Protein AF-A0A6G1RKU0-F1 (afdb_monomer_lite)

Structure (mmCIF, N/CA/C/O backbone):
data_AF-A0A6G1RKU0-F1
#
_entry.id   AF-A0A6G1RKU0-F1
#
loop_
_atom_site.group_PDB
_atom_site.id
_atom_site.type_symbol
_atom_site.label_atom_id
_atom_site.label_alt_id
_atom_site.label_comp_id
_atom_site.label_asym_id
_atom_site.label_entity_id
_atom_site.label_seq_id
_atom_site.pdbx_PDB_ins_code
_atom_site.Cartn_x
_atom_site.Cartn_y
_atom_site.Cartn_z
_atom_site.occupancy
_atom_site.B_iso_or_equiv
_atom_site.auth_seq_id
_atom_site.auth_comp_id
_atom_site.auth_asym_id
_atom_site.auth_atom_id
_atom_site.pdbx_PDB_model_num
ATOM 1 N N . ARG A 1 1 ? 52.768 -3.717 12.953 1.00 37.78 1 ARG A N 1
ATOM 2 C CA . ARG A 1 1 ? 52.072 -2.497 12.471 1.00 37.78 1 ARG A CA 1
ATOM 3 C C . ARG A 1 1 ? 50.738 -3.000 11.909 1.00 37.78 1 ARG A C 1
ATOM 5 O O . ARG A 1 1 ? 50.788 -3.685 10.905 1.00 37.78 1 ARG A O 1
ATOM 12 N N . LYS A 1 2 ? 49.679 -3.119 12.731 1.00 31.36 2 LYS A N 1
ATOM 13 C CA . LYS A 1 2 ? 48.587 -2.123 12.905 1.00 31.36 2 LYS A CA 1
ATOM 14 C C . LYS A 1 2 ? 48.072 -1.638 11.539 1.00 31.36 2 LYS A C 1
ATOM 16 O O . LYS A 1 2 ? 48.899 -1.171 10.770 1.00 31.36 2 LYS A O 1
ATOM 21 N N . GLU A 1 3 ? 46.802 -1.658 11.160 1.00 28.50 3 GLU A N 1
ATOM 22 C CA . GLU A 1 3 ? 45.517 -1.953 11.803 1.00 28.50 3 GLU A CA 1
ATOM 23 C C . GLU A 1 3 ? 44.463 -1.975 10.675 1.00 28.50 3 GLU A C 1
ATOM 25 O O . GLU A 1 3 ? 44.750 -1.580 9.544 1.00 28.50 3 GLU A O 1
ATOM 30 N N . ALA A 1 4 ? 43.267 -2.457 10.992 1.00 34.88 4 ALA A N 1
ATOM 31 C CA . ALA A 1 4 ? 42.147 -2.680 10.092 1.00 34.88 4 ALA A CA 1
ATOM 32 C C . ALA A 1 4 ? 41.662 -1.436 9.319 1.00 34.88 4 ALA A C 1
ATOM 34 O O . ALA A 1 4 ? 41.601 -0.330 9.854 1.00 34.88 4 ALA A O 1
ATOM 35 N N . VAL A 1 5 ? 41.219 -1.651 8.078 1.00 34.66 5 VAL A N 1
ATOM 36 C CA . VAL A 1 5 ? 40.362 -0.711 7.346 1.00 34.66 5 VAL A CA 1
ATOM 37 C C . VAL A 1 5 ? 38.917 -1.117 7.616 1.00 34.66 5 VAL A C 1
ATOM 39 O O . VAL A 1 5 ? 38.358 -1.967 6.933 1.00 34.66 5 VAL A O 1
ATOM 42 N N . SER A 1 6 ? 38.337 -0.514 8.650 1.00 38.91 6 SER A N 1
ATOM 43 C CA . SER A 1 6 ? 36.893 -0.327 8.759 1.00 38.91 6 SER A CA 1
ATOM 44 C C . SER A 1 6 ? 36.657 1.167 8.871 1.00 38.91 6 SER A C 1
ATOM 46 O O . SER A 1 6 ? 37.130 1.782 9.827 1.00 38.91 6 SER A O 1
ATOM 48 N N . ARG A 1 7 ? 35.959 1.744 7.895 1.00 36.12 7 ARG A N 1
ATOM 49 C CA . ARG A 1 7 ? 35.106 2.916 8.102 1.00 36.12 7 ARG A CA 1
ATOM 50 C C . ARG A 1 7 ? 33.900 2.764 7.199 1.00 36.12 7 ARG A C 1
ATOM 52 O O . ARG A 1 7 ? 33.943 3.091 6.017 1.00 36.12 7 ARG A O 1
ATOM 59 N N . ASP A 1 8 ? 32.877 2.189 7.814 1.00 32.56 8 ASP A N 1
ATOM 60 C CA . ASP A 1 8 ? 31.466 2.400 7.549 1.00 32.56 8 ASP A CA 1
ATOM 61 C C . ASP A 1 8 ? 31.214 3.719 6.813 1.00 32.56 8 ASP A C 1
ATOM 63 O O . ASP A 1 8 ? 31.442 4.810 7.346 1.00 32.56 8 ASP A O 1
ATOM 67 N N . ALA A 1 9 ? 30.742 3.611 5.572 1.00 32.19 9 ALA A N 1
ATOM 68 C CA . ALA A 1 9 ? 30.005 4.703 4.967 1.00 32.19 9 ALA A CA 1
ATOM 69 C C . ALA A 1 9 ? 28.698 4.831 5.763 1.00 32.19 9 ALA A C 1
ATOM 71 O O . ALA A 1 9 ? 27.991 3.828 5.901 1.00 32.19 9 ALA A O 1
ATOM 72 N N . PRO A 1 10 ? 28.364 6.009 6.313 1.00 29.56 10 PRO A N 1
ATOM 73 C CA . PRO A 1 10 ? 27.085 6.184 6.967 1.00 29.56 10 PRO A CA 1
ATOM 74 C C . PRO A 1 10 ? 26.005 5.994 5.904 1.00 29.56 10 PRO A C 1
ATOM 76 O O . PRO A 1 10 ? 25.886 6.774 4.958 1.00 29.56 10 PRO A O 1
ATOM 79 N N . MET A 1 11 ? 25.248 4.909 6.043 1.00 33.84 11 MET A N 1
ATOM 80 C CA . MET A 1 11 ? 23.971 4.729 5.375 1.00 33.84 11 MET A CA 1
ATOM 81 C C . MET A 1 11 ? 23.038 5.769 5.989 1.00 33.84 11 MET A C 1
ATOM 83 O O . MET A 1 11 ? 22.365 5.509 6.982 1.00 33.84 11 MET A O 1
ATOM 87 N N . GLU A 1 12 ? 23.091 6.990 5.453 1.00 31.41 12 GLU A N 1
ATOM 88 C CA . GLU A 1 12 ? 22.126 8.044 5.736 1.00 31.41 12 GLU A CA 1
ATOM 89 C C . GLU A 1 12 ? 20.744 7.420 5.551 1.00 31.41 12 GLU A C 1
ATOM 91 O O . GLU A 1 12 ? 20.360 7.044 4.436 1.00 31.41 12 GLU A O 1
ATOM 96 N N . SER A 1 13 ? 20.021 7.224 6.660 1.00 39.00 13 SER A N 1
ATOM 97 C CA . SER A 1 13 ? 18.654 6.734 6.588 1.00 39.00 13 SER A CA 1
ATOM 98 C C . SER A 1 13 ? 17.915 7.730 5.712 1.00 39.00 13 SER A C 1
ATOM 100 O O . SER A 1 13 ? 17.821 8.910 6.062 1.00 39.00 13 SER A O 1
ATOM 102 N N . SER A 1 14 ? 17.462 7.272 4.549 1.00 43.84 14 SER A N 1
ATOM 103 C CA . SER A 1 14 ? 16.720 8.074 3.584 1.00 43.84 14 SER A CA 1
ATOM 104 C C . SER A 1 14 ? 15.335 8.364 4.156 1.00 43.84 14 SER A C 1
ATOM 106 O O . SER A 1 14 ? 14.327 7.818 3.722 1.00 43.84 14 SER A O 1
ATOM 108 N N . GLY A 1 15 ? 15.289 9.189 5.200 1.00 48.44 15 GLY A N 1
ATOM 109 C CA . GLY A 1 15 ? 14.061 9.753 5.719 1.00 48.44 15 GLY A CA 1
ATOM 110 C C . GLY A 1 15 ? 13.474 10.654 4.646 1.00 48.44 15 GLY A C 1
ATOM 111 O O . GLY A 1 15 ? 14.190 11.440 4.023 1.00 48.44 15 GLY A O 1
ATOM 112 N N . SER A 1 16 ? 12.171 10.535 4.406 1.00 59.91 16 SER A N 1
ATOM 113 C CA . SER A 1 16 ? 11.467 11.340 3.411 1.00 59.91 16 SER A CA 1
ATOM 114 C C . SER A 1 16 ? 11.683 12.839 3.676 1.00 59.91 16 SER A C 1
ATOM 116 O O . SER A 1 16 ? 11.104 13.421 4.598 1.00 59.91 16 SER A O 1
ATOM 118 N N . ARG A 1 17 ? 12.532 13.480 2.863 1.00 73.69 17 ARG A N 1
ATOM 119 C CA . ARG A 1 17 ? 12.811 14.920 2.924 1.00 73.69 17 ARG A CA 1
ATOM 120 C C . ARG A 1 17 ? 11.599 15.687 2.400 1.00 73.69 17 ARG A C 1
ATOM 122 O O . ARG A 1 17 ? 11.125 15.452 1.293 1.00 73.69 17 ARG A O 1
ATOM 129 N N . ARG A 1 18 ? 11.093 16.649 3.177 1.00 70.25 18 ARG A N 1
ATOM 130 C CA . ARG A 1 18 ? 10.043 17.561 2.696 1.00 70.25 18 ARG A CA 1
ATOM 131 C C . ARG A 1 18 ? 10.656 18.622 1.790 1.00 70.25 18 ARG A C 1
ATOM 133 O O . ARG A 1 18 ? 11.482 19.411 2.245 1.00 70.25 18 ARG A O 1
ATOM 140 N N . LEU A 1 19 ? 10.207 18.664 0.541 1.00 70.44 19 LEU A N 1
ATOM 141 C CA . LEU A 1 19 ? 10.626 19.672 -0.429 1.00 70.44 19 LEU A CA 1
ATOM 142 C C . LEU A 1 19 ? 9.824 20.970 -0.283 1.00 70.44 19 LEU A C 1
ATOM 144 O O . LEU A 1 19 ? 8.622 20.964 0.005 1.00 70.44 19 LEU A O 1
ATOM 148 N N . ARG A 1 20 ? 10.489 22.104 -0.511 1.00 72.38 20 ARG A N 1
ATOM 149 C CA . ARG A 1 20 ? 9.863 23.430 -0.600 1.00 72.38 20 ARG A CA 1
ATOM 150 C C . ARG A 1 20 ? 9.162 23.608 -1.949 1.00 72.38 20 ARG A C 1
ATOM 152 O O . ARG A 1 20 ? 9.443 22.915 -2.922 1.00 72.38 20 ARG A O 1
ATOM 159 N N . ALA A 1 21 ? 8.273 24.600 -2.033 1.00 67.31 21 ALA A N 1
ATOM 160 C CA . ALA A 1 21 ? 7.475 24.866 -3.235 1.00 67.31 21 ALA A CA 1
ATOM 161 C C . ALA A 1 21 ? 8.314 25.092 -4.512 1.00 67.31 21 ALA A C 1
ATOM 163 O O . ALA A 1 21 ? 7.913 24.638 -5.579 1.00 67.31 21 ALA A O 1
ATOM 164 N N . ALA A 1 22 ? 9.475 25.746 -4.40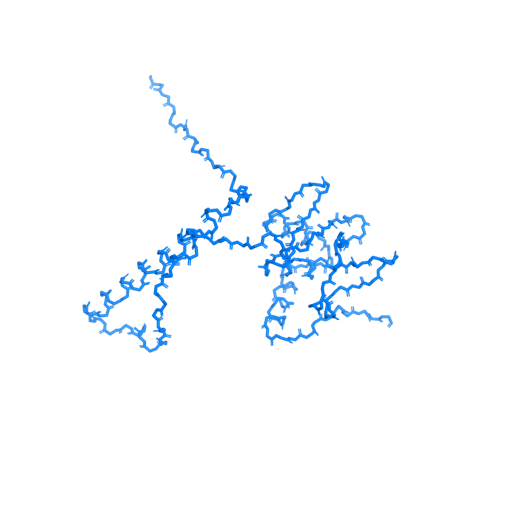9 1.00 72.81 22 ALA A N 1
ATOM 165 C CA . ALA A 1 22 ? 10.375 25.964 -5.546 1.00 72.81 22 ALA A CA 1
ATOM 166 C C . ALA A 1 22 ? 11.090 24.672 -5.999 1.00 72.81 22 ALA A C 1
ATOM 168 O O . ALA A 1 22 ? 11.178 24.407 -7.194 1.00 72.81 22 ALA A O 1
ATOM 169 N N . GLU A 1 23 ? 11.523 23.824 -5.057 1.00 75.31 23 GLU A N 1
ATOM 170 C CA . GLU A 1 23 ? 12.146 22.515 -5.341 1.00 75.31 23 GLU A CA 1
ATOM 171 C C . GLU A 1 23 ? 11.140 21.559 -6.016 1.00 75.31 23 GLU A C 1
ATOM 173 O O . GLU A 1 23 ? 11.461 20.873 -6.986 1.00 75.31 23 GLU A O 1
ATOM 178 N N . LEU A 1 24 ? 9.878 21.593 -5.568 1.00 67.69 24 LEU A N 1
ATOM 179 C CA . LEU A 1 24 ? 8.739 20.895 -6.182 1.00 67.69 24 LEU A CA 1
ATOM 180 C C . LEU A 1 24 ? 8.452 21.330 -7.628 1.00 67.69 24 LEU A C 1
ATOM 182 O O . LEU A 1 24 ? 7.918 20.552 -8.413 1.00 67.69 24 LEU A O 1
ATOM 186 N N . GLN A 1 25 ? 8.709 22.591 -7.977 1.00 67.50 25 GLN A N 1
ATOM 187 C CA . GLN A 1 25 ? 8.506 23.085 -9.342 1.00 67.50 25 GLN A CA 1
ATOM 188 C C . GLN A 1 25 ? 9.665 22.678 -10.254 1.00 67.50 25 GLN A C 1
ATOM 190 O O . GLN A 1 25 ? 9.418 22.241 -11.375 1.00 67.50 25 GLN A O 1
ATOM 195 N N . ALA A 1 26 ? 10.902 22.749 -9.756 1.00 67.38 26 ALA A N 1
ATOM 196 C CA . ALA A 1 26 ? 12.096 22.340 -10.494 1.00 67.38 26 ALA A CA 1
ATOM 197 C C . ALA A 1 26 ? 12.077 20.843 -10.856 1.00 67.38 26 ALA A C 1
ATOM 199 O O . ALA A 1 26 ? 12.332 20.484 -12.003 1.00 67.38 26 ALA A O 1
ATOM 200 N N . THR A 1 27 ? 11.670 19.982 -9.919 1.00 63.06 27 THR A N 1
ATOM 201 C CA . THR A 1 27 ? 11.531 18.525 -10.132 1.00 63.06 27 THR A CA 1
ATOM 202 C C . THR A 1 27 ? 10.466 18.152 -11.172 1.00 63.06 27 THR A C 1
ATOM 204 O O . THR A 1 27 ? 10.559 17.101 -11.795 1.00 63.06 27 THR A O 1
ATOM 207 N N . ARG A 1 28 ? 9.474 19.017 -11.435 1.00 59.59 28 ARG A N 1
ATOM 208 C CA . ARG A 1 28 ? 8.416 18.773 -12.441 1.00 59.59 28 ARG A CA 1
ATOM 209 C C . ARG A 1 28 ? 8.821 19.122 -13.875 1.00 59.59 28 ARG A C 1
ATOM 211 O O . ARG A 1 28 ? 8.113 18.721 -14.800 1.00 59.59 28 ARG A O 1
ATOM 218 N N . SER A 1 29 ? 9.903 19.880 -14.066 1.00 57.22 29 SER A N 1
ATOM 219 C CA . SER A 1 29 ? 10.382 20.272 -15.401 1.00 57.22 29 SER A CA 1
ATOM 220 C C . SER A 1 29 ? 11.194 19.180 -16.096 1.00 57.22 29 SER A C 1
ATOM 222 O O . SER A 1 29 ? 11.306 19.200 -17.321 1.00 57.22 29 SER A O 1
ATOM 224 N N . CYS A 1 30 ? 11.720 18.206 -15.353 1.00 53.38 30 CYS A N 1
ATOM 225 C CA . CYS A 1 30 ? 12.434 17.069 -15.921 1.00 53.38 30 CYS A CA 1
ATOM 226 C C . CYS A 1 30 ? 11.420 16.011 -16.363 1.00 53.38 30 CYS A C 1
ATOM 228 O O . CYS A 1 30 ? 10.845 15.298 -15.547 1.00 53.38 30 CYS A O 1
ATOM 230 N N . LYS A 1 31 ? 11.151 15.938 -17.667 1.00 57.50 31 LYS A N 1
ATOM 231 C CA . LYS A 1 31 ? 10.449 14.801 -18.264 1.00 57.50 31 LYS A CA 1
ATOM 232 C C . LYS A 1 31 ? 11.477 13.968 -19.003 1.00 57.50 31 LYS A C 1
ATOM 234 O O . LYS A 1 31 ? 11.829 14.305 -20.133 1.00 57.50 31 LYS A O 1
ATOM 239 N N . ALA A 1 32 ? 11.956 12.901 -18.379 1.00 59.88 32 ALA A N 1
ATOM 240 C CA . ALA A 1 32 ? 12.746 11.930 -19.111 1.00 59.88 32 ALA A CA 1
ATOM 241 C C . ALA A 1 32 ? 11.890 11.293 -20.227 1.00 59.88 32 ALA A C 1
ATOM 243 O O . ALA A 1 32 ? 10.710 10.976 -20.019 1.00 59.88 32 ALA A O 1
ATOM 244 N N . PRO A 1 33 ? 12.446 11.141 -21.439 1.00 59.91 33 PRO A N 1
ATOM 245 C CA . PRO A 1 33 ? 11.734 10.543 -22.555 1.00 59.91 33 PRO A CA 1
ATOM 246 C C . PRO A 1 33 ? 11.412 9.076 -22.248 1.00 59.91 33 PRO A C 1
ATOM 248 O O . PRO A 1 33 ? 12.292 8.284 -21.924 1.00 59.91 33 PRO A O 1
ATOM 251 N N . GLN A 1 34 ? 10.141 8.691 -22.381 1.00 60.44 34 GLN A N 1
ATOM 252 C CA . GLN A 1 34 ? 9.744 7.285 -22.360 1.00 60.44 34 GLN A CA 1
ATOM 253 C C . GLN A 1 34 ? 9.626 6.787 -23.797 1.00 60.44 34 GLN A C 1
ATOM 255 O O . GLN A 1 34 ? 8.665 7.105 -24.499 1.00 60.44 34 GLN A O 1
ATOM 260 N N . ARG A 1 35 ? 10.613 6.009 -24.253 1.00 64.06 35 ARG A N 1
ATOM 261 C CA . ARG A 1 35 ? 10.505 5.323 -25.543 1.00 64.06 35 ARG A CA 1
ATOM 262 C C . ARG A 1 35 ? 9.466 4.197 -25.444 1.00 64.06 35 ARG A C 1
ATOM 264 O O . ARG A 1 35 ? 9.520 3.423 -24.482 1.00 64.06 35 ARG A O 1
ATOM 271 N N . PRO A 1 36 ? 8.550 4.058 -26.419 1.00 58.44 36 PRO A N 1
ATOM 272 C CA . PRO A 1 36 ? 7.671 2.898 -26.504 1.00 58.44 36 PRO A CA 1
ATOM 273 C C . PRO A 1 36 ? 8.511 1.622 -26.611 1.00 58.44 36 PRO A C 1
ATOM 275 O O . PRO A 1 36 ? 9.402 1.537 -27.455 1.00 58.44 36 PRO A O 1
ATOM 278 N N . ARG A 1 37 ? 8.247 0.632 -25.752 1.00 62.97 37 ARG A N 1
ATOM 279 C CA . ARG A 1 37 ? 8.985 -0.638 -25.728 1.00 62.97 37 ARG A CA 1
ATOM 280 C C . ARG A 1 37 ? 8.118 -1.743 -26.312 1.00 62.97 37 ARG A C 1
ATOM 282 O O . ARG A 1 37 ? 7.204 -2.228 -25.651 1.00 62.97 37 ARG A O 1
ATOM 289 N N . GLY A 1 38 ? 8.398 -2.150 -27.546 1.00 71.94 38 GLY A N 1
ATOM 290 C CA . GLY A 1 38 ? 7.826 -3.374 -28.100 1.00 71.94 38 GLY A CA 1
ATOM 291 C C . GLY A 1 38 ? 8.609 -4.593 -27.612 1.0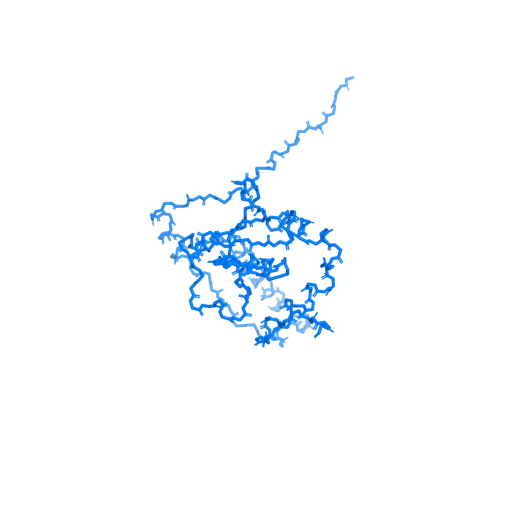0 71.94 38 GLY A C 1
ATOM 292 O O . GLY A 1 38 ? 9.832 -4.603 -27.697 1.00 71.94 38 GLY A O 1
ATOM 293 N N . GLN A 1 39 ? 7.929 -5.656 -27.165 1.00 65.88 39 GLN A N 1
ATOM 294 C CA . GLN A 1 39 ? 8.575 -6.932 -26.794 1.00 65.88 39 GLN A CA 1
ATOM 295 C C . GLN A 1 39 ? 9.425 -7.543 -27.926 1.00 65.88 39 GLN A C 1
ATOM 297 O O . GLN A 1 39 ? 10.336 -8.319 -27.656 1.00 65.88 39 GLN A O 1
ATOM 302 N N . LYS A 1 40 ? 9.161 -7.170 -29.185 1.00 66.50 40 LYS A N 1
ATOM 303 C CA . LYS A 1 40 ? 9.893 -7.652 -30.364 1.00 66.50 40 LYS A CA 1
ATOM 304 C C . LYS A 1 40 ? 11.329 -7.116 -30.472 1.00 66.50 40 LYS A C 1
ATOM 306 O O . LYS A 1 40 ? 12.147 -7.775 -31.096 1.00 66.50 40 LYS A O 1
ATOM 311 N N . ASP A 1 41 ? 11.651 -5.994 -29.826 1.00 65.31 41 ASP A N 1
ATOM 312 C CA . ASP A 1 41 ? 12.977 -5.351 -29.912 1.00 65.31 41 ASP A CA 1
ATOM 313 C C . ASP A 1 41 ? 14.072 -6.068 -29.091 1.00 65.31 41 ASP A C 1
ATOM 315 O O . ASP A 1 41 ? 15.252 -5.731 -29.195 1.00 65.31 41 ASP A O 1
ATOM 319 N N . PHE A 1 42 ? 13.690 -7.047 -28.263 1.00 66.44 42 PHE A N 1
ATOM 320 C CA . PHE A 1 42 ? 14.572 -7.726 -27.302 1.00 66.44 42 PHE A CA 1
ATOM 321 C C . PHE A 1 42 ? 14.966 -9.149 -27.716 1.00 66.44 42 PHE A C 1
ATOM 323 O O . PHE A 1 42 ? 15.639 -9.841 -26.954 1.00 66.44 42 PHE A O 1
ATOM 330 N N . ILE A 1 43 ? 14.555 -9.601 -28.904 1.00 78.12 43 ILE A N 1
ATOM 331 C CA . ILE A 1 43 ? 15.026 -10.875 -29.456 1.00 78.12 43 ILE A CA 1
ATOM 332 C C . ILE A 1 43 ? 16.478 -10.666 -29.906 1.00 78.12 43 ILE A C 1
ATOM 334 O O . ILE A 1 43 ? 16.698 -9.787 -30.734 1.00 78.12 43 ILE A O 1
ATOM 338 N N . PRO A 1 44 ? 17.467 -11.406 -29.375 1.00 77.69 44 PRO A N 1
ATOM 339 C CA . PRO A 1 44 ? 18.874 -11.180 -29.696 1.00 77.69 44 PRO A CA 1
ATOM 340 C C . PRO A 1 44 ? 19.139 -11.502 -31.174 1.00 77.69 44 PRO A C 1
ATOM 342 O O . PRO A 1 44 ? 19.071 -12.661 -31.579 1.00 77.69 44 PRO A O 1
ATOM 345 N N . ASP A 1 45 ? 19.428 -10.477 -31.972 1.00 80.88 45 ASP A N 1
ATOM 346 C CA . ASP A 1 45 ? 19.791 -10.577 -33.390 1.00 80.88 45 ASP A CA 1
ATOM 347 C C . ASP A 1 45 ? 21.317 -10.578 -33.602 1.00 80.88 45 ASP A C 1
ATOM 349 O O . ASP A 1 45 ? 21.798 -10.910 -34.685 1.00 80.88 45 ASP A O 1
ATOM 353 N N . GLY A 1 46 ? 22.085 -10.255 -32.553 1.00 80.12 46 GLY A N 1
ATOM 354 C CA . GLY A 1 46 ? 23.549 -10.230 -32.566 1.00 80.12 46 GLY A CA 1
ATOM 355 C C . GLY A 1 46 ? 24.154 -9.026 -33.296 1.00 80.12 46 GLY A C 1
ATOM 356 O O . GLY A 1 46 ? 25.375 -8.952 -33.431 1.00 80.12 46 GLY A O 1
ATOM 357 N N . SER A 1 47 ? 23.334 -8.079 -33.755 1.00 88.31 47 SER A N 1
ATOM 358 C CA . SER A 1 47 ? 23.772 -6.872 -34.448 1.00 88.31 47 SER A CA 1
ATOM 359 C C . SER A 1 47 ? 24.392 -5.857 -33.483 1.00 88.31 47 SER A C 1
ATOM 361 O O . SER A 1 47 ? 23.912 -5.640 -32.366 1.00 88.31 47 SER A O 1
ATOM 363 N N . ALA A 1 48 ? 25.435 -5.158 -33.940 1.00 87.25 48 ALA A N 1
ATOM 364 C CA . ALA A 1 48 ? 26.014 -4.029 -33.209 1.00 87.25 48 ALA A CA 1
ATOM 365 C C . ALA A 1 48 ? 24.992 -2.894 -32.999 1.00 87.25 48 ALA A C 1
ATOM 367 O O . ALA A 1 48 ? 25.012 -2.221 -31.967 1.00 87.25 48 ALA A O 1
ATOM 368 N N . GLU A 1 49 ? 24.060 -2.720 -33.940 1.00 84.56 49 GLU A N 1
ATOM 369 C CA . GLU A 1 49 ? 22.985 -1.727 -33.844 1.00 84.56 49 GLU A CA 1
ATOM 370 C C . GLU A 1 49 ? 22.005 -2.065 -32.711 1.00 84.56 49 GLU A C 1
ATOM 372 O O . GLU A 1 49 ? 21.574 -1.175 -31.972 1.00 84.56 49 GLU A O 1
ATOM 377 N N . GLN A 1 50 ? 21.699 -3.354 -32.516 1.00 84.12 50 GLN A N 1
ATOM 378 C CA . GLN A 1 50 ? 20.875 -3.805 -31.397 1.00 84.12 50 GLN A CA 1
ATOM 379 C C . GLN A 1 50 ? 21.585 -3.571 -30.062 1.00 84.12 50 GLN A C 1
ATOM 381 O O . GLN A 1 50 ? 20.968 -3.066 -29.121 1.00 84.12 50 GLN A O 1
ATOM 386 N N . ALA A 1 51 ? 22.873 -3.913 -29.968 1.00 85.94 51 ALA A N 1
ATOM 387 C CA . ALA A 1 51 ? 23.653 -3.733 -28.746 1.00 85.94 51 ALA A CA 1
ATOM 388 C C . ALA A 1 51 ? 23.679 -2.262 -28.294 1.00 85.94 51 ALA A C 1
ATOM 390 O O . ALA A 1 51 ? 23.452 -1.975 -27.115 1.00 85.94 51 ALA A O 1
ATOM 391 N N . GLU A 1 52 ? 23.865 -1.329 -29.232 1.00 88.56 52 GLU A N 1
ATOM 392 C CA . GLU A 1 52 ? 23.844 0.104 -28.932 1.00 88.56 52 GLU A CA 1
ATOM 393 C C . GLU A 1 52 ? 22.436 0.587 -28.545 1.00 88.56 52 GLU A C 1
ATOM 395 O O . GLU A 1 52 ? 22.274 1.309 -27.559 1.00 88.56 52 GLU A O 1
ATOM 400 N N . LYS A 1 53 ? 21.382 0.116 -29.229 1.00 84.75 53 LYS A N 1
ATOM 401 C CA . LYS A 1 53 ? 19.987 0.428 -28.864 1.00 84.75 53 LYS A CA 1
ATOM 402 C C . LYS A 1 53 ? 19.643 -0.050 -27.445 1.00 84.75 53 LYS A C 1
ATOM 404 O O . LYS A 1 53 ? 18.994 0.680 -26.691 1.00 84.75 53 LYS A O 1
ATOM 409 N N . LEU A 1 54 ? 20.090 -1.248 -27.058 1.00 85.94 54 LEU A N 1
ATOM 410 C CA . LEU A 1 54 ? 19.897 -1.799 -25.712 1.00 85.94 54 LEU A CA 1
ATOM 411 C 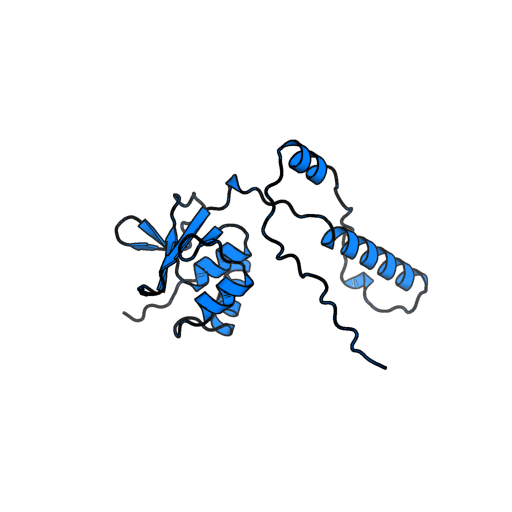C . LEU A 1 54 ? 20.664 -1.006 -24.651 1.00 85.94 54 LEU A C 1
ATOM 413 O O . LEU A 1 54 ? 20.132 -0.763 -23.565 1.00 85.94 54 LEU A O 1
ATOM 417 N N . ARG A 1 55 ? 21.897 -0.589 -24.959 1.00 87.25 55 ARG A N 1
ATOM 418 C CA . ARG A 1 55 ? 22.714 0.242 -24.072 1.00 87.25 55 ARG A CA 1
ATOM 419 C C . ARG A 1 55 ? 22.049 1.592 -23.808 1.00 87.25 55 ARG A C 1
ATOM 421 O O . ARG A 1 55 ? 21.855 1.936 -22.644 1.00 87.25 55 ARG A O 1
ATOM 428 N N . LEU A 1 56 ? 21.624 2.296 -24.857 1.00 86.75 56 LEU A N 1
ATOM 429 C CA . LEU A 1 56 ? 20.911 3.571 -24.732 1.00 86.75 56 LEU A CA 1
ATOM 430 C C . LEU A 1 56 ? 19.624 3.415 -23.913 1.00 86.75 56 LEU A C 1
ATOM 432 O O . LEU A 1 56 ? 19.372 4.190 -22.996 1.00 86.75 56 LEU A O 1
ATOM 436 N N . CYS A 1 57 ? 18.839 2.366 -24.177 1.00 83.19 57 CYS A N 1
ATOM 437 C CA . CYS A 1 57 ? 17.612 2.098 -23.424 1.00 83.19 57 CYS A CA 1
ATOM 438 C C . CYS A 1 57 ? 17.886 1.836 -21.930 1.00 83.19 57 CYS A C 1
ATOM 440 O O . CYS A 1 57 ? 17.117 2.255 -21.062 1.00 83.19 57 CYS A O 1
ATOM 442 N N . ARG A 1 58 ? 19.001 1.164 -21.615 1.00 83.94 58 ARG A N 1
ATOM 443 C CA . ARG A 1 58 ? 19.445 0.925 -20.238 1.00 83.94 58 ARG A CA 1
ATOM 444 C C . ARG A 1 58 ? 19.867 2.220 -19.546 1.00 83.94 58 ARG A C 1
ATOM 446 O O . ARG A 1 58 ? 19.490 2.420 -18.396 1.00 83.94 58 ARG A O 1
ATOM 453 N N . GLU A 1 59 ? 20.633 3.075 -20.217 1.00 86.88 59 GLU A N 1
ATOM 454 C CA . GLU A 1 59 ? 21.062 4.375 -19.685 1.00 86.88 59 GLU A CA 1
ATOM 455 C C . GLU A 1 59 ? 19.854 5.289 -19.415 1.00 86.88 59 GLU A C 1
ATOM 457 O O . GLU A 1 59 ? 19.726 5.821 -18.313 1.00 86.88 59 GLU A O 1
ATOM 462 N N . GLU A 1 60 ? 18.899 5.364 -20.348 1.00 84.56 60 GLU A N 1
ATOM 463 C CA . GLU A 1 60 ? 17.629 6.087 -20.166 1.00 84.56 60 GLU A CA 1
ATOM 464 C C . GLU A 1 60 ? 16.835 5.560 -18.960 1.00 84.56 60 GLU A C 1
ATOM 466 O O . GLU A 1 60 ? 16.281 6.330 -18.174 1.00 84.56 60 GLU A O 1
ATOM 471 N N . GLN A 1 61 ? 16.791 4.236 -18.775 1.00 80.31 61 GLN A N 1
ATOM 472 C CA . GLN A 1 61 ? 16.119 3.630 -17.628 1.00 80.31 61 GLN A CA 1
ATOM 473 C C . GLN A 1 61 ? 16.823 3.947 -16.305 1.00 80.31 61 GLN A C 1
ATOM 475 O O . GLN A 1 61 ? 16.147 4.217 -15.314 1.00 80.31 61 GLN A O 1
ATOM 480 N N . TRP A 1 62 ? 18.155 3.922 -16.269 1.00 83.31 62 TRP A N 1
ATOM 481 C CA . TRP A 1 62 ? 18.904 4.319 -15.077 1.00 83.31 62 TRP A CA 1
ATOM 482 C C . TRP A 1 62 ? 18.682 5.785 -14.733 1.00 83.31 62 TRP A C 1
ATOM 484 O O . TRP A 1 62 ? 18.469 6.099 -13.565 1.00 83.31 62 TRP A O 1
ATOM 494 N N . GLN A 1 63 ? 18.637 6.657 -15.739 1.00 81.94 63 GLN A N 1
ATOM 495 C CA . GLN A 1 63 ? 18.312 8.065 -15.553 1.00 81.94 63 GLN A CA 1
ATOM 496 C C . GLN A 1 63 ? 16.916 8.229 -14.929 1.00 81.94 63 GLN A C 1
ATOM 498 O O . GLN A 1 63 ? 16.791 8.859 -13.882 1.00 81.94 63 GLN A O 1
ATOM 503 N N . LEU A 1 64 ? 15.900 7.551 -15.474 1.00 77.06 64 LEU A N 1
ATOM 504 C CA . LEU A 1 64 ? 14.524 7.523 -14.946 1.00 77.06 64 LEU A CA 1
ATOM 505 C C . LEU A 1 64 ? 14.396 6.976 -13.514 1.00 77.06 64 LEU A C 1
ATOM 507 O O . LEU A 1 64 ? 13.466 7.338 -12.790 1.00 77.06 64 LEU A O 1
ATOM 511 N N . LEU A 1 65 ? 15.253 6.029 -13.127 1.00 75.69 65 LEU A N 1
ATOM 512 C CA . LEU A 1 65 ? 15.269 5.465 -11.773 1.00 75.69 65 LEU A CA 1
ATOM 513 C C . LEU A 1 65 ? 16.039 6.351 -10.790 1.00 75.69 65 LEU A C 1
ATOM 515 O O . LEU A 1 65 ? 15.722 6.342 -9.606 1.00 75.69 65 LEU A O 1
ATOM 519 N N . SER A 1 66 ? 17.029 7.102 -11.278 1.00 76.12 66 SER A N 1
ATOM 520 C CA . SER A 1 66 ? 17.807 8.055 -10.482 1.00 76.12 66 SER A CA 1
ATOM 521 C C . SER A 1 66 ? 17.080 9.378 -10.230 1.00 76.12 66 SER A C 1
ATOM 523 O O . SER A 1 66 ? 17.448 10.112 -9.316 1.00 76.12 66 SER A O 1
ATOM 525 N N . GLU A 1 67 ? 16.055 9.689 -11.030 1.00 72.62 67 GLU A N 1
ATOM 526 C CA . GLU A 1 67 ? 15.212 10.865 -10.826 1.00 72.62 67 GLU A CA 1
ATOM 527 C C . GLU A 1 67 ? 14.503 10.808 -9.464 1.00 72.62 67 GLU A C 1
ATOM 529 O O . GLU A 1 67 ? 13.841 9.826 -9.116 1.00 72.62 67 GLU A O 1
ATOM 534 N N . GLU A 1 68 ? 14.604 11.900 -8.702 1.00 70.38 68 GLU A N 1
ATOM 535 C CA . GLU A 1 68 ? 13.903 12.054 -7.428 1.00 70.38 68 GLU A CA 1
ATOM 536 C C . GLU A 1 68 ? 12.387 12.103 -7.675 1.00 70.38 68 GLU A C 1
ATOM 538 O O . GLU A 1 68 ? 11.844 13.076 -8.208 1.00 70.38 68 GLU A O 1
ATOM 543 N N . ARG A 1 69 ? 11.678 11.038 -7.286 1.00 66.19 69 ARG A N 1
ATOM 544 C CA . ARG A 1 69 ? 10.216 10.983 -7.386 1.00 66.19 69 ARG A CA 1
ATOM 545 C C . ARG A 1 69 ? 9.594 11.704 -6.205 1.00 66.19 69 ARG A C 1
ATOM 547 O O . ARG A 1 69 ? 9.678 11.253 -5.067 1.00 66.19 69 ARG A O 1
ATOM 554 N N . VAL A 1 70 ? 8.941 12.824 -6.494 1.00 65.62 70 VAL A N 1
ATOM 555 C CA . VAL A 1 70 ? 8.273 13.628 -5.474 1.00 65.62 70 VAL A CA 1
ATOM 556 C C . VAL A 1 70 ? 6.797 13.271 -5.398 1.00 65.62 70 VAL A C 1
ATOM 558 O O . VAL A 1 70 ? 6.021 13.569 -6.309 1.00 65.62 70 VAL A O 1
ATOM 561 N N . GLU A 1 71 ? 6.386 12.700 -4.273 1.00 60.91 71 GLU A N 1
ATOM 562 C CA . GLU A 1 71 ? 4.976 12.478 -3.972 1.00 60.91 71 GLU A CA 1
ATOM 563 C C . GLU A 1 71 ? 4.364 13.681 -3.252 1.00 60.91 71 GLU A C 1
ATOM 565 O O . GLU A 1 71 ? 4.977 14.344 -2.408 1.00 60.91 71 GLU A O 1
ATOM 570 N N . ARG A 1 72 ? 3.108 13.997 -3.582 1.00 61.28 72 ARG A N 1
ATOM 571 C CA . ARG A 1 72 ? 2.388 15.065 -2.887 1.00 61.28 72 ARG A CA 1
ATOM 572 C C . ARG A 1 72 ? 1.939 14.561 -1.523 1.00 61.28 72 ARG A C 1
ATOM 574 O O . ARG A 1 72 ? 0.896 13.933 -1.404 1.00 61.28 72 ARG A O 1
ATOM 581 N N . LEU A 1 73 ? 2.637 14.996 -0.477 1.00 56.91 73 LEU A N 1
ATOM 582 C CA . LEU A 1 73 ? 2.288 14.698 0.918 1.00 56.91 73 LEU A CA 1
ATOM 583 C C . LEU A 1 73 ? 0.832 15.056 1.294 1.00 56.91 73 LEU A C 1
ATOM 585 O O . LEU A 1 73 ? 0.284 14.516 2.246 1.00 56.91 73 LEU A O 1
ATOM 589 N N . ARG A 1 74 ? 0.191 15.974 0.552 1.00 54.94 74 ARG A N 1
ATOM 590 C CA . ARG A 1 74 ? -1.193 16.414 0.795 1.00 54.94 74 ARG A CA 1
ATOM 591 C C . ARG A 1 74 ? -2.256 15.362 0.423 1.00 54.94 74 ARG A C 1
ATOM 593 O O . ARG A 1 74 ? -3.406 15.561 0.794 1.00 54.94 74 ARG A O 1
ATOM 600 N N . SER A 1 75 ? -1.926 14.289 -0.304 1.00 65.56 75 SER A N 1
ATOM 601 C CA . SER A 1 75 ? -2.898 13.223 -0.618 1.00 65.56 75 SER A CA 1
ATOM 602 C C . SER A 1 75 ? -2.768 11.975 0.250 1.00 65.56 75 SER A C 1
ATOM 604 O O . SER A 1 75 ? -3.647 11.122 0.179 1.00 65.56 75 SER A O 1
ATOM 606 N N . LEU A 1 76 ? -1.701 11.856 1.045 1.00 78.62 76 LEU A N 1
ATOM 607 C CA . LEU A 1 76 ? -1.485 10.691 1.896 1.00 78.62 76 LEU A CA 1
ATOM 608 C C . LEU A 1 76 ? -2.396 10.769 3.116 1.00 78.62 76 LEU A C 1
ATOM 610 O O . LEU A 1 76 ? -2.344 11.726 3.894 1.00 78.62 76 LEU A O 1
ATOM 614 N N . VAL A 1 77 ? -3.222 9.744 3.290 1.00 88.25 77 VAL A N 1
ATOM 615 C CA . VAL A 1 77 ? -4.056 9.614 4.480 1.00 88.25 77 VAL A CA 1
ATOM 616 C C . VAL A 1 77 ? -3.188 9.062 5.603 1.00 88.25 77 VAL A C 1
ATOM 618 O O . VAL A 1 77 ? -2.514 8.045 5.443 1.00 88.25 77 VAL A O 1
ATOM 621 N N . LYS A 1 78 ? -3.169 9.753 6.743 1.00 90.88 78 LYS A N 1
ATOM 622 C CA . LYS A 1 78 ? -2.446 9.268 7.921 1.00 90.88 78 LYS A CA 1
ATOM 623 C C . LYS A 1 78 ? -3.202 8.110 8.549 1.00 90.88 78 LYS A C 1
ATOM 625 O O . LYS A 1 78 ? -4.408 8.231 8.787 1.00 90.88 78 LYS A O 1
ATOM 630 N N . ALA A 1 79 ? -2.484 7.043 8.868 1.00 92.69 79 ALA A N 1
ATOM 631 C CA . ALA A 1 79 ? -3.035 5.879 9.537 1.00 92.69 79 ALA A CA 1
ATOM 632 C C . ALA A 1 79 ? -2.110 5.397 10.660 1.00 92.69 79 ALA A C 1
ATOM 634 O O . ALA A 1 79 ? -0.894 5.517 10.559 1.00 92.69 79 ALA A O 1
ATOM 635 N N . GLU A 1 80 ? -2.688 4.861 11.728 1.00 94.50 80 GLU A N 1
ATOM 636 C CA . GLU A 1 80 ? -1.991 4.433 12.940 1.00 94.50 80 GLU A CA 1
ATOM 637 C C . GLU A 1 80 ? -2.182 2.931 13.153 1.00 94.50 80 GLU A C 1
ATOM 639 O O . GLU A 1 80 ? -3.308 2.440 13.237 1.00 94.50 80 GLU A O 1
ATOM 644 N N . TRP A 1 81 ? -1.083 2.198 13.292 1.00 93.62 81 TRP A N 1
ATOM 645 C CA . TRP A 1 81 ? -1.101 0.773 13.582 1.00 93.62 81 TRP A CA 1
ATOM 646 C C . TRP A 1 81 ? -1.392 0.496 15.061 1.00 93.62 81 TRP A C 1
ATOM 648 O O . TRP A 1 81 ? -0.691 0.978 15.956 1.00 93.62 81 TRP A O 1
ATOM 658 N N . LYS A 1 82 ? -2.412 -0.329 15.329 1.00 92.19 82 LYS A N 1
ATOM 659 C CA . LYS A 1 82 ? -2.790 -0.778 16.675 1.00 92.19 82 LYS A CA 1
ATOM 660 C C . LYS A 1 82 ? -2.522 -2.283 16.825 1.00 92.19 82 LYS A C 1
ATOM 662 O O . LYS A 1 82 ? -3.414 -3.091 16.560 1.00 92.19 82 LYS A O 1
ATOM 667 N N . PRO A 1 83 ? -1.335 -2.695 17.317 1.00 88.44 83 PRO A N 1
ATOM 668 C CA . PRO A 1 83 ? -0.960 -4.111 17.371 1.00 88.44 83 PRO A CA 1
ATOM 669 C C . PRO A 1 83 ? -1.882 -4.950 18.262 1.00 88.44 83 PRO A C 1
ATOM 671 O O . PRO A 1 83 ? -2.157 -6.095 17.930 1.00 88.44 83 PRO A O 1
ATOM 674 N N . GLY A 1 84 ? -2.412 -4.380 19.353 1.00 86.44 84 GLY A N 1
ATOM 675 C CA . GLY A 1 84 ? -3.311 -5.096 20.269 1.00 86.44 84 GLY A CA 1
ATOM 676 C C . GLY A 1 84 ? -4.686 -5.437 19.683 1.00 86.44 84 GLY A C 1
ATOM 677 O O . GLY A 1 84 ? -5.385 -6.273 20.239 1.00 86.44 84 GLY A O 1
ATOM 678 N N . GLN A 1 85 ? -5.077 -4.792 18.582 1.00 84.94 85 GLN A N 1
ATOM 679 C CA . GLN A 1 85 ? -6.329 -5.061 17.867 1.00 84.94 85 GLN A CA 1
ATOM 680 C C . GLN A 1 85 ? -6.080 -5.715 16.501 1.00 84.94 85 GLN A C 1
ATOM 682 O O . GLN A 1 85 ? -6.996 -6.290 15.928 1.00 84.94 85 GLN A O 1
ATOM 687 N N . GLY A 1 86 ? -4.850 -5.635 15.980 1.00 88.62 86 GLY A N 1
ATOM 688 C CA . GLY A 1 86 ? -4.522 -6.106 14.637 1.00 88.62 86 GLY A CA 1
ATOM 689 C C . GLY A 1 86 ? -5.151 -5.256 13.533 1.00 88.62 86 GLY A C 1
ATOM 690 O O . GLY A 1 86 ? -5.403 -5.769 12.446 1.00 88.62 86 GLY A O 1
ATOM 691 N N . ILE A 1 87 ? -5.412 -3.973 13.808 1.00 90.75 87 ILE A N 1
ATOM 692 C CA . ILE A 1 87 ? -6.073 -3.048 12.879 1.00 90.75 87 ILE A CA 1
ATOM 693 C C . ILE A 1 87 ? -5.249 -1.776 12.690 1.00 90.75 87 ILE A C 1
ATOM 695 O O . ILE A 1 87 ? -4.503 -1.350 13.578 1.00 90.75 87 ILE A O 1
ATOM 699 N N . VAL A 1 88 ? -5.415 -1.148 11.531 1.00 92.81 88 VAL A N 1
ATOM 700 C CA . VAL A 1 88 ? -4.851 0.166 11.220 1.00 92.81 88 VAL A CA 1
ATOM 701 C C . VAL A 1 88 ? -5.977 1.198 11.237 1.00 92.81 88 VAL A C 1
ATOM 703 O O . VAL A 1 88 ? -6.889 1.133 10.422 1.00 92.81 88 VAL A O 1
ATOM 706 N N . GLU A 1 89 ? -5.926 2.155 12.159 1.00 93.19 89 GLU A N 1
ATOM 707 C CA . GLU A 1 89 ? -6.937 3.210 12.295 1.00 93.19 89 GLU A CA 1
ATOM 708 C C . GLU A 1 89 ? -6.569 4.418 11.424 1.00 93.19 89 GLU A C 1
ATOM 710 O O . GLU A 1 89 ? -5.459 4.943 11.506 1.00 93.19 89 GLU A O 1
ATOM 715 N N . LEU A 1 90 ? -7.502 4.906 10.611 1.00 91.25 90 LEU A N 1
ATOM 716 C CA . LEU A 1 90 ? -7.310 6.111 9.806 1.00 91.25 90 LEU A CA 1
ATOM 717 C C . LEU A 1 90 ? -7.525 7.356 10.674 1.00 91.25 90 LEU A C 1
ATOM 719 O O . LEU A 1 90 ? -8.595 7.556 11.246 1.00 91.25 90 LEU A O 1
ATOM 723 N N . GLN A 1 91 ? -6.521 8.234 10.736 1.00 88.38 91 GLN A N 1
ATOM 724 C CA . GLN A 1 91 ? -6.605 9.492 11.492 1.00 88.38 91 GLN A CA 1
ATOM 725 C C . GLN A 1 91 ? -7.262 10.631 10.704 1.00 88.38 91 GLN A C 1
ATOM 727 O O . GLN A 1 91 ? -7.652 11.651 11.269 1.00 88.38 91 GLN A O 1
ATOM 732 N N . SER A 1 92 ? -7.356 10.486 9.386 1.00 81.06 92 SER A N 1
ATOM 733 C CA . SER A 1 92 ? -7.948 11.484 8.494 1.00 81.06 92 SER A CA 1
ATOM 734 C C . SER A 1 92 ? -9.074 10.841 7.692 1.00 81.06 92 SER A C 1
ATOM 736 O O . SER A 1 92 ? -8.981 9.652 7.382 1.00 81.06 92 SER A O 1
ATOM 738 N N . PRO A 1 93 ? -10.146 11.588 7.373 1.00 71.56 93 PRO A N 1
ATOM 739 C CA . PRO A 1 93 ? -11.270 11.034 6.642 1.00 71.56 93 PRO A CA 1
ATOM 740 C C . PRO A 1 93 ? -10.798 10.529 5.280 1.00 71.56 93 PRO A C 1
ATOM 742 O O . PRO A 1 93 ? -10.266 11.274 4.454 1.00 71.56 93 PRO A O 1
ATOM 745 N N . ALA A 1 94 ? -11.000 9.235 5.078 1.00 68.62 94 ALA A N 1
ATOM 746 C CA . ALA A 1 94 ? -10.814 8.559 3.815 1.00 68.62 94 ALA A CA 1
ATOM 747 C C . ALA A 1 94 ? -11.734 9.193 2.753 1.00 68.62 94 ALA A C 1
ATOM 749 O O . ALA A 1 94 ? -12.935 9.357 2.960 1.00 68.62 94 ALA A O 1
ATOM 750 N N . GLY A 1 95 ? -11.157 9.611 1.623 1.00 68.25 95 GLY A N 1
ATOM 751 C CA . GLY A 1 95 ? -11.912 10.205 0.519 1.00 68.25 95 GLY A CA 1
ATOM 752 C C . GLY A 1 95 ? -12.795 9.190 -0.219 1.00 68.25 95 GLY A C 1
ATOM 753 O O . GLY A 1 95 ? -12.964 8.042 0.177 1.00 68.25 95 GLY A O 1
ATOM 754 N N . LYS A 1 96 ? -13.307 9.577 -1.390 1.00 59.25 96 LYS A N 1
ATOM 755 C CA . LYS A 1 96 ? -14.206 8.727 -2.193 1.00 59.25 96 LYS A CA 1
ATOM 756 C C . LYS A 1 96 ? -13.572 7.412 -2.698 1.00 59.25 96 LYS A C 1
ATOM 758 O O . LYS A 1 96 ? -14.286 6.517 -3.129 1.00 59.25 96 LYS A O 1
ATOM 763 N N . PHE A 1 97 ? -12.251 7.264 -2.633 1.00 60.53 97 PHE A N 1
ATOM 764 C CA . PHE A 1 97 ? -11.534 6.072 -3.111 1.00 60.53 97 PHE A CA 1
ATOM 765 C C . PHE A 1 97 ? -11.635 4.839 -2.198 1.00 60.53 97 PHE A C 1
ATOM 767 O O . PHE A 1 97 ? -11.215 3.755 -2.584 1.00 60.53 97 PHE A O 1
ATOM 774 N N . TRP A 1 98 ? -12.214 4.990 -1.009 1.00 69.44 98 TRP A N 1
ATOM 775 C CA . TRP A 1 98 ? -12.080 4.025 0.080 1.00 69.44 98 TRP A CA 1
ATOM 776 C C . TRP A 1 98 ? -13.307 3.133 0.282 1.00 69.44 98 TRP A C 1
ATOM 778 O O . TRP A 1 98 ? -13.352 2.348 1.211 1.00 69.44 98 TRP A O 1
ATOM 788 N N . HIS A 1 99 ? -14.306 3.205 -0.599 1.00 66.94 99 HIS A N 1
ATOM 789 C CA . HIS A 1 99 ? -15.530 2.402 -0.465 1.00 66.94 99 HIS A CA 1
ATOM 790 C C . HIS A 1 99 ? -15.294 0.890 -0.631 1.00 66.94 99 HIS A C 1
ATOM 792 O O . HIS A 1 99 ? -16.151 0.091 -0.270 1.00 66.94 99 HIS A O 1
ATOM 798 N N . THR A 1 100 ? -14.148 0.502 -1.195 1.00 76.06 100 THR A N 1
ATOM 799 C CA . THR A 1 100 ? -13.798 -0.889 -1.521 1.00 76.06 100 THR A CA 1
ATOM 800 C C . THR A 1 100 ? -12.835 -1.514 -0.502 1.00 76.06 100 THR A C 1
ATOM 802 O O . THR A 1 100 ? -12.476 -2.684 -0.647 1.00 76.06 100 THR A O 1
ATOM 805 N N . MET A 1 101 ? -12.340 -0.741 0.472 1.00 81.56 101 MET A N 1
ATOM 806 C CA . MET A 1 101 ? -11.324 -1.183 1.436 1.00 81.56 101 MET A CA 1
ATOM 807 C C . MET A 1 101 ? -11.585 -0.584 2.815 1.00 81.56 101 MET A C 1
ATOM 809 O O . MET A 1 101 ? -11.923 0.592 2.927 1.00 81.56 101 MET A O 1
ATOM 813 N N . GLY A 1 102 ? -11.353 -1.375 3.855 1.00 86.19 102 GLY A N 1
ATOM 814 C CA . GLY A 1 102 ? -11.584 -0.980 5.235 1.00 86.19 102 GLY A CA 1
ATOM 815 C C . GLY A 1 102 ? -13.005 -1.221 5.732 1.00 86.19 102 GLY A C 1
ATOM 816 O O . GLY A 1 102 ? -13.916 -1.617 5.006 1.00 86.19 102 GLY A O 1
ATOM 817 N N . PHE A 1 103 ? -13.176 -0.994 7.026 1.00 87.00 103 PHE A N 1
ATOM 818 C CA . PHE A 1 103 ? -14.417 -1.178 7.760 1.00 87.00 103 PHE A CA 1
ATOM 819 C C . PHE A 1 103 ? -14.563 -0.088 8.819 1.00 87.00 103 PHE A C 1
ATOM 821 O O . PHE A 1 103 ? -13.601 0.564 9.221 1.00 87.00 103 PHE A O 1
ATOM 828 N N . THR A 1 104 ? -15.792 0.129 9.280 1.00 87.88 104 THR A N 1
ATOM 829 C CA . THR A 1 104 ? -16.052 1.101 10.345 1.00 87.88 104 THR A CA 1
ATOM 830 C C . THR A 1 104 ? -16.103 0.389 11.685 1.00 87.88 104 THR A C 1
ATOM 832 O O . THR A 1 104 ? -16.972 -0.451 11.904 1.00 87.88 104 THR A O 1
ATOM 835 N N . GLU A 1 105 ? -15.220 0.763 12.606 1.00 84.88 105 GLU A N 1
ATOM 836 C CA . GLU A 1 105 ? -15.241 0.284 13.984 1.00 84.88 105 GLU A CA 1
ATOM 837 C C . GLU A 1 105 ? -15.287 1.477 14.943 1.00 84.88 105 GLU A C 1
ATOM 839 O O . GLU A 1 105 ? -14.497 2.414 14.847 1.00 84.88 105 GLU A O 1
ATOM 844 N N . ARG A 1 106 ? -16.269 1.483 15.857 1.00 82.88 106 ARG A N 1
ATOM 845 C CA . ARG A 1 106 ? -16.475 2.559 16.852 1.00 82.88 106 ARG A CA 1
ATOM 846 C C . ARG A 1 106 ? -16.560 3.971 16.240 1.00 82.88 106 ARG A 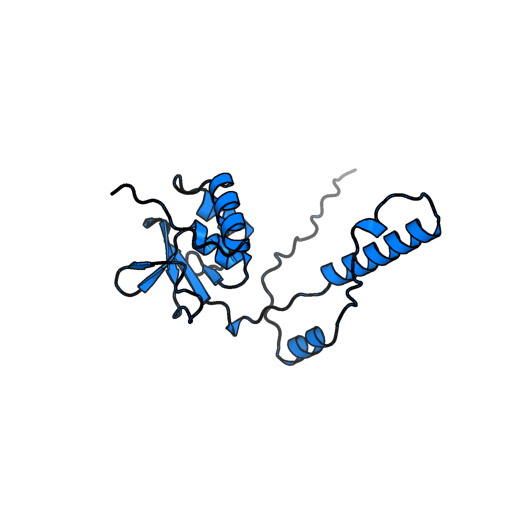C 1
ATOM 848 O O . ARG A 1 106 ? -16.110 4.943 16.840 1.00 82.88 106 ARG A O 1
ATOM 855 N N . GLY A 1 107 ? -17.135 4.082 15.041 1.00 82.38 107 GLY A N 1
ATOM 856 C CA . GLY A 1 107 ? -17.296 5.355 14.328 1.00 82.38 107 GLY A CA 1
ATOM 857 C C . GLY A 1 107 ? -16.029 5.871 13.637 1.00 82.38 107 GLY A C 1
ATOM 858 O O . GLY A 1 107 ? -16.046 6.976 13.099 1.00 82.38 107 GLY A O 1
ATOM 859 N N . LYS A 1 108 ? -14.948 5.086 13.617 1.00 85.69 108 LYS A N 1
ATOM 860 C CA . LYS A 1 108 ? -13.713 5.395 12.894 1.00 85.69 108 LYS A CA 1
ATOM 861 C C . LYS A 1 108 ? -13.502 4.420 11.743 1.00 85.69 108 LYS A C 1
ATOM 863 O O . LYS A 1 108 ? -13.962 3.282 11.795 1.00 85.69 108 LYS A O 1
ATOM 868 N N . GLN A 1 109 ? -12.823 4.887 10.698 1.00 89.75 109 GLN A N 1
ATOM 869 C CA . GLN A 1 109 ? -12.435 4.037 9.577 1.00 89.75 109 GLN A CA 1
ATOM 870 C C . GLN A 1 109 ? -11.170 3.265 9.952 1.00 89.75 109 GLN A C 1
ATOM 872 O O . GLN A 1 109 ? -10.164 3.861 10.339 1.00 89.75 109 GLN A O 1
ATOM 877 N N . CYS A 1 110 ? -11.235 1.949 9.824 1.00 91.25 110 CYS A N 1
ATOM 878 C CA . CYS A 1 110 ? -10.159 1.021 10.119 1.00 91.25 110 CYS A CA 1
ATOM 879 C C . CYS A 1 110 ? -9.850 0.183 8.877 1.00 91.25 110 CYS A C 1
ATOM 881 O O . CYS A 1 110 ? -10.716 -0.052 8.038 1.00 91.25 110 CYS A O 1
ATOM 883 N N . LEU A 1 111 ? -8.611 -0.271 8.765 1.00 91.44 111 LEU A N 1
ATOM 884 C CA . LEU A 1 111 ? -8.132 -1.148 7.705 1.00 91.44 111 LEU A CA 1
ATOM 885 C C . LEU A 1 111 ? -7.601 -2.436 8.313 1.00 91.44 111 LEU A C 1
ATOM 887 O O . LEU A 1 111 ? -7.028 -2.439 9.411 1.00 91.44 111 LEU A O 1
ATOM 891 N N . LEU A 1 112 ? -7.727 -3.513 7.548 1.00 91.06 112 LEU A N 1
ATOM 892 C CA . LEU A 1 112 ? -7.003 -4.744 7.826 1.00 91.06 112 LEU A CA 1
ATOM 893 C C . LEU A 1 112 ? -5.505 -4.582 7.493 1.00 91.06 112 LEU A C 1
ATOM 895 O O . LEU A 1 112 ? -5.148 -3.730 6.671 1.00 91.06 112 LEU A O 1
ATOM 899 N N . PRO A 1 113 ? -4.615 -5.402 8.086 1.00 91.88 113 PRO A N 1
ATOM 900 C CA . PRO A 1 113 ? -3.176 -5.350 7.816 1.00 91.88 113 PRO A CA 1
ATOM 901 C C . PRO A 1 113 ? -2.832 -5.448 6.322 1.00 91.88 113 PRO A C 1
ATOM 903 O O . PRO A 1 113 ? -2.033 -4.664 5.817 1.00 91.88 113 PRO A O 1
ATOM 906 N N . GLU A 1 114 ? -3.476 -6.363 5.596 1.00 91.06 114 GLU A N 1
ATOM 907 C CA . GLU A 1 114 ? -3.293 -6.564 4.155 1.00 91.06 114 GLU A CA 1
ATOM 908 C C . GLU A 1 114 ? -3.717 -5.344 3.319 1.00 91.06 114 GLU A C 1
ATOM 910 O O . GLU A 1 114 ? -3.042 -4.968 2.358 1.00 91.06 114 GLU A O 1
ATOM 915 N N . GLU A 1 115 ? -4.805 -4.677 3.705 1.00 91.00 115 GLU A N 1
ATOM 916 C CA . GLU A 1 115 ? -5.304 -3.481 3.026 1.00 91.00 115 GLU A CA 1
ATOM 917 C C . GLU A 1 115 ? -4.390 -2.285 3.280 1.00 91.00 115 GLU A C 1
ATOM 919 O O . GLU A 1 115 ? -4.058 -1.546 2.353 1.00 91.00 115 GLU A O 1
ATOM 924 N N . ALA A 1 116 ? -3.954 -2.113 4.529 1.00 92.25 116 ALA A N 1
ATOM 925 C CA . ALA A 1 116 ? -3.042 -1.049 4.915 1.00 92.25 116 ALA A CA 1
ATOM 926 C C . ALA A 1 116 ? -1.685 -1.186 4.221 1.00 92.25 116 ALA A C 1
ATOM 928 O O . ALA A 1 116 ? -1.168 -0.191 3.714 1.00 92.25 116 ALA A O 1
ATOM 929 N N . LEU A 1 117 ? -1.139 -2.405 4.143 1.00 93.00 117 LEU A N 1
ATOM 930 C CA . LEU A 1 117 ? 0.125 -2.658 3.455 1.00 93.00 117 LEU A CA 1
ATOM 931 C C . LEU A 1 117 ? 0.006 -2.349 1.957 1.00 93.00 117 LEU A C 1
ATOM 933 O O . LEU A 1 117 ? 0.851 -1.656 1.403 1.00 93.00 117 LEU A O 1
ATOM 937 N N . TYR A 1 118 ? -1.081 -2.775 1.308 1.00 91.75 118 TYR A N 1
ATOM 938 C CA . TYR A 1 118 ? -1.350 -2.440 -0.096 1.00 91.75 118 TYR A CA 1
ATOM 939 C C . TYR A 1 118 ? -1.472 -0.931 -0.345 1.00 91.75 118 TYR A C 1
ATOM 941 O O . TYR A 1 118 ? -0.905 -0.404 -1.300 1.00 91.75 118 TYR A O 1
ATOM 949 N N . LEU A 1 119 ? -2.192 -0.208 0.514 1.00 90.06 119 LEU A N 1
ATOM 950 C CA . LEU A 1 119 ? -2.347 1.241 0.375 1.00 90.06 119 LEU A CA 1
ATOM 951 C C . LEU A 1 119 ? -1.048 2.005 0.656 1.00 90.06 119 LEU A C 1
ATOM 953 O O . LEU A 1 119 ? -0.837 3.072 0.075 1.00 90.06 119 LEU A O 1
ATOM 957 N N . LEU A 1 120 ? -0.186 1.464 1.519 1.00 91.31 120 LEU A N 1
ATOM 958 C CA . LEU A 1 120 ? 1.158 1.979 1.754 1.00 91.31 120 LEU A CA 1
ATOM 959 C C . LEU A 1 120 ? 2.038 1.804 0.506 1.00 91.31 120 LEU A C 1
ATOM 961 O O . LEU A 1 120 ? 2.671 2.766 0.084 1.00 91.31 120 LEU A O 1
ATOM 965 N N . GLU A 1 121 ? 2.013 0.632 -0.141 1.00 90.19 121 GLU A N 1
ATOM 966 C CA . GLU A 1 121 ? 2.720 0.399 -1.414 1.00 90.19 121 GLU A CA 1
ATOM 967 C C . GLU A 1 121 ? 2.243 1.313 -2.542 1.00 90.19 121 GLU A C 1
ATOM 969 O O . GLU A 1 121 ? 3.036 1.781 -3.356 1.00 90.19 121 GLU A O 1
ATOM 974 N N . CYS A 1 122 ? 0.938 1.578 -2.589 1.00 86.69 122 CYS A N 1
ATOM 975 C CA . CYS A 1 122 ? 0.339 2.443 -3.599 1.00 86.69 122 CYS A CA 1
ATOM 976 C C . CYS A 1 122 ? 0.586 3.942 -3.345 1.00 86.69 122 CYS A C 1
ATOM 978 O O . CYS A 1 122 ? 0.060 4.763 -4.097 1.00 86.69 122 CYS A O 1
ATOM 980 N N . GLY A 1 123 ? 1.291 4.325 -2.271 1.00 85.56 123 GLY A N 1
ATOM 981 C CA . GLY A 1 123 ? 1.499 5.734 -1.915 1.00 85.56 123 GLY A CA 1
ATOM 982 C C . GLY A 1 123 ? 0.193 6.468 -1.579 1.00 85.56 123 GLY A C 1
ATOM 983 O O . GLY A 1 123 ? 0.046 7.663 -1.837 1.00 85.56 123 GLY A O 1
ATOM 984 N N . CYS A 1 124 ? -0.803 5.751 -1.047 1.00 85.69 124 CYS A N 1
ATOM 985 C CA . CYS A 1 124 ? -2.102 6.311 -0.652 1.00 85.69 124 CYS A CA 1
ATOM 986 C C . CYS A 1 124 ? -2.188 6.590 0.856 1.00 85.69 124 CYS A C 1
ATOM 988 O O . CYS A 1 124 ? -2.965 7.447 1.291 1.00 85.69 124 CYS A O 1
ATOM 990 N N . VAL A 1 125 ? -1.378 5.888 1.653 1.00 89.00 125 VAL A N 1
ATOM 991 C CA . VAL A 1 125 ? -1.351 5.978 3.117 1.00 89.00 125 VAL A CA 1
ATOM 992 C C . VAL A 1 125 ? 0.054 6.227 3.623 1.00 89.00 125 VAL A C 1
ATOM 994 O O . VAL A 1 125 ? 1.011 5.662 3.111 1.00 89.00 125 VAL A O 1
ATOM 997 N N . GLN A 1 126 ? 0.158 7.028 4.681 1.00 91.19 126 GLN A N 1
ATOM 998 C CA . GLN A 1 126 ? 1.341 7.055 5.529 1.00 91.19 126 GLN A CA 1
ATOM 999 C C . GLN A 1 126 ? 1.018 6.353 6.849 1.00 91.19 126 GLN A C 1
ATOM 1001 O O . GLN A 1 126 ? 0.152 6.814 7.599 1.00 91.19 126 GLN A O 1
ATOM 1006 N N . LEU A 1 127 ? 1.705 5.242 7.111 1.00 93.12 127 LEU A N 1
ATOM 1007 C CA . LEU A 1 127 ? 1.489 4.415 8.292 1.00 93.12 127 LEU A CA 1
ATOM 1008 C C . LEU A 1 127 ? 2.390 4.870 9.445 1.00 93.12 127 LEU A C 1
ATOM 1010 O O . LEU A 1 127 ? 3.569 5.151 9.240 1.00 93.12 127 LEU A O 1
ATOM 1014 N N . PHE A 1 128 ? 1.834 4.931 10.649 1.00 94.00 128 PHE A N 1
ATOM 1015 C CA . PHE A 1 128 ? 2.526 5.303 11.876 1.00 94.00 128 PHE A CA 1
ATOM 1016 C C . PHE A 1 128 ? 2.388 4.204 12.926 1.00 94.00 128 PHE A C 1
ATOM 1018 O O . PHE A 1 128 ? 1.371 3.511 12.991 1.00 94.00 128 PHE A O 1
ATOM 1025 N N . TYR A 1 129 ? 3.406 4.062 13.764 1.00 92.69 129 TYR A N 1
ATOM 1026 C CA . TYR A 1 129 ? 3.373 3.229 14.953 1.00 92.69 129 TYR A CA 1
ATOM 1027 C C . TYR A 1 129 ? 3.975 3.998 16.124 1.00 92.69 129 TYR A C 1
ATOM 1029 O O . TYR A 1 129 ? 5.160 4.325 16.102 1.00 92.69 129 TYR A O 1
ATOM 1037 N N . ARG A 1 130 ? 3.166 4.283 17.154 1.00 90.44 130 ARG A N 1
ATOM 1038 C CA . ARG A 1 130 ? 3.597 5.087 18.317 1.00 90.44 130 ARG A CA 1
ATOM 1039 C C . ARG A 1 130 ? 4.147 6.451 17.878 1.00 90.44 130 ARG A C 1
ATOM 1041 O O . ARG A 1 130 ? 5.234 6.846 18.289 1.00 90.44 130 ARG A O 1
ATOM 1048 N N . ASP A 1 131 ? 3.411 7.115 16.986 1.00 88.75 131 ASP A N 1
ATOM 1049 C CA . ASP A 1 131 ? 3.757 8.417 16.395 1.00 88.75 131 ASP A CA 1
ATOM 1050 C C . ASP A 1 131 ? 5.027 8.436 15.517 1.00 88.75 131 ASP A C 1
ATOM 1052 O O . ASP A 1 131 ? 5.415 9.492 15.010 1.00 88.75 131 ASP A O 1
ATOM 1056 N N . LEU A 1 132 ? 5.649 7.279 15.260 1.00 91.50 132 LEU A N 1
ATOM 1057 C CA . LEU A 1 132 ? 6.779 7.142 14.339 1.00 91.50 132 LEU A CA 1
ATOM 1058 C C . LEU A 1 132 ? 6.291 6.672 12.963 1.00 91.50 132 LEU A C 1
ATOM 1060 O O . LEU A 1 132 ? 5.563 5.680 12.898 1.00 91.50 132 LEU A O 1
ATOM 1064 N N . PRO A 1 133 ? 6.659 7.351 11.861 1.00 92.25 133 PRO A N 1
ATOM 1065 C CA . PRO A 1 133 ? 6.310 6.887 10.525 1.00 92.25 133 PRO A CA 1
ATOM 1066 C C . PRO A 1 133 ? 7.046 5.581 10.220 1.00 92.25 133 PRO A C 1
ATOM 1068 O O . PRO A 1 133 ? 8.254 5.496 10.426 1.00 92.25 133 PRO A O 1
ATOM 1071 N N . LEU A 1 134 ? 6.324 4.591 9.702 1.00 92.88 134 LEU A N 1
ATOM 1072 C CA . LEU A 1 134 ? 6.901 3.325 9.267 1.00 92.88 134 LEU A CA 1
ATOM 1073 C C . LEU A 1 134 ? 7.396 3.426 7.824 1.00 92.88 134 LEU A C 1
ATOM 1075 O O . LEU A 1 134 ? 6.702 3.948 6.946 1.00 92.88 134 LEU A O 1
ATOM 1079 N N . SER A 1 135 ? 8.584 2.882 7.577 1.00 91.88 135 SER A N 1
ATOM 1080 C CA . SER A 1 135 ? 9.035 2.550 6.228 1.00 91.88 135 SER A CA 1
ATOM 1081 C C . SER A 1 135 ? 8.220 1.389 5.654 1.00 91.88 135 SER A C 1
ATOM 1083 O O . SER A 1 135 ? 7.562 0.636 6.378 1.00 91.88 135 SER A O 1
ATOM 1085 N N . ILE A 1 136 ? 8.286 1.217 4.331 1.00 90.88 136 ILE A N 1
ATOM 1086 C CA . ILE A 1 136 ? 7.646 0.072 3.684 1.00 90.88 136 ILE A CA 1
ATOM 1087 C C . ILE A 1 136 ? 8.225 -1.248 4.211 1.00 90.88 136 ILE A C 1
ATOM 1089 O O . ILE A 1 136 ? 7.459 -2.156 4.512 1.00 90.88 136 ILE A O 1
ATOM 1093 N N . GLN A 1 137 ? 9.547 -1.340 4.410 1.00 93.50 137 GLN A N 1
ATOM 1094 C CA . GLN A 1 137 ? 10.184 -2.547 4.944 1.00 93.50 137 GLN A CA 1
ATOM 1095 C C . GLN A 1 137 ? 9.688 -2.884 6.356 1.00 93.50 137 GLN A C 1
ATOM 1097 O O . GLN A 1 137 ? 9.281 -4.015 6.609 1.00 93.50 137 GLN A O 1
ATOM 1102 N N . GLU A 1 138 ? 9.647 -1.900 7.256 1.00 92.75 138 GLU A N 1
ATOM 1103 C CA . GLU A 1 138 ? 9.152 -2.110 8.623 1.00 92.75 138 GLU A CA 1
ATOM 1104 C C . GLU A 1 138 ? 7.669 -2.491 8.634 1.00 92.75 138 GLU A C 1
ATOM 1106 O O . GLU A 1 138 ? 7.250 -3.347 9.409 1.00 92.75 138 GLU A O 1
ATOM 1111 N N . ALA A 1 139 ? 6.858 -1.889 7.760 1.00 93.44 139 ALA A N 1
ATOM 1112 C CA . ALA A 1 139 ? 5.449 -2.243 7.640 1.00 93.44 139 ALA A CA 1
ATOM 1113 C C . ALA A 1 139 ? 5.262 -3.696 7.184 1.00 93.44 139 ALA A C 1
ATOM 1115 O O . ALA A 1 139 ? 4.395 -4.387 7.714 1.00 93.44 139 ALA A O 1
ATOM 1116 N N . TYR A 1 140 ? 6.090 -4.175 6.252 1.00 92.94 140 TYR A N 1
ATOM 1117 C CA . TYR A 1 140 ? 6.122 -5.580 5.852 1.00 92.94 140 TYR A CA 1
ATOM 1118 C C . TYR A 1 140 ? 6.398 -6.486 7.055 1.00 92.94 140 TYR A C 1
ATOM 1120 O O . TYR A 1 140 ? 5.624 -7.404 7.315 1.00 92.94 140 TYR A O 1
ATOM 1128 N N . GLU A 1 141 ? 7.446 -6.206 7.826 1.00 91.12 141 GLU A N 1
ATOM 1129 C CA . GLU A 1 141 ? 7.799 -7.005 9.003 1.00 91.12 141 GLU A CA 1
ATOM 1130 C C . GLU A 1 141 ? 6.687 -6.995 10.058 1.00 91.12 141 GLU A C 1
ATOM 1132 O O . GLU A 1 141 ? 6.264 -8.047 10.534 1.00 91.12 141 GLU A O 1
ATOM 1137 N N . ILE A 1 142 ? 6.159 -5.819 10.394 1.00 90.44 142 ILE A N 1
ATOM 1138 C CA . ILE A 1 142 ? 5.171 -5.651 11.464 1.00 90.44 142 ILE A CA 1
ATOM 1139 C C . ILE A 1 142 ? 3.816 -6.254 11.083 1.00 90.44 142 ILE A C 1
ATOM 1141 O O . ILE A 1 142 ? 3.190 -6.930 11.903 1.00 90.44 142 ILE A O 1
ATOM 1145 N N . LEU A 1 143 ? 3.340 -6.004 9.860 1.00 89.69 143 LEU A N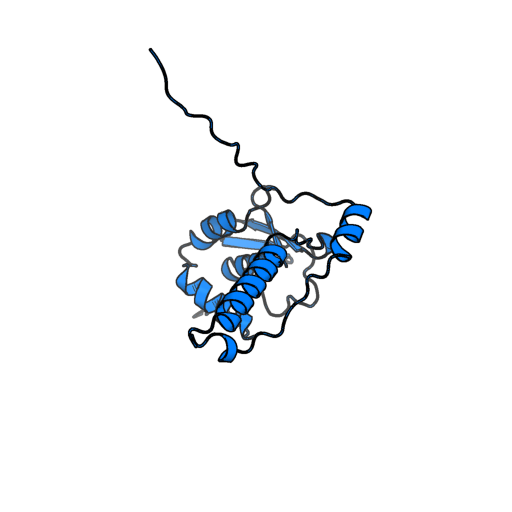 1
ATOM 1146 C CA . LEU A 1 143 ? 2.012 -6.440 9.431 1.00 89.69 143 LEU A CA 1
ATOM 1147 C C . LEU A 1 143 ? 1.999 -7.936 9.089 1.00 89.69 143 LEU A C 1
ATOM 1149 O O . LEU A 1 143 ? 1.017 -8.601 9.418 1.00 89.69 143 LEU A O 1
ATOM 1153 N N . LEU A 1 144 ? 3.074 -8.480 8.495 1.00 86.44 144 LEU A N 1
ATOM 1154 C CA . LEU A 1 144 ? 3.183 -9.910 8.150 1.00 86.44 144 LEU A CA 1
ATOM 1155 C C . LEU A 1 144 ? 3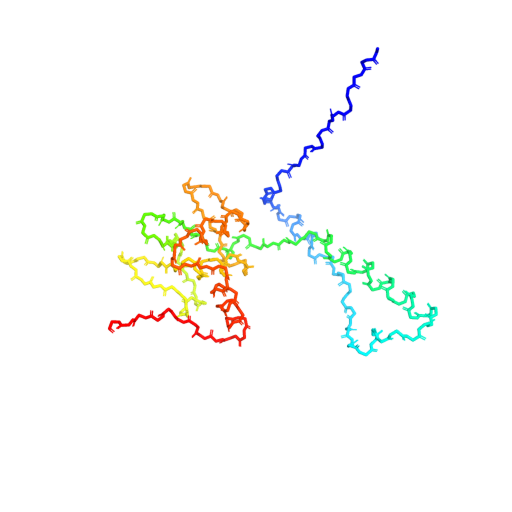.527 -10.819 9.333 1.00 86.44 144 LEU A C 1
ATOM 1157 O O . LEU A 1 144 ? 3.368 -12.033 9.237 1.00 86.44 144 LEU A O 1
ATOM 1161 N N . SER A 1 145 ? 3.992 -10.260 10.451 1.00 78.12 145 SER A N 1
ATOM 1162 C CA . SER A 1 145 ? 4.249 -11.045 11.668 1.00 78.12 145 SER A CA 1
ATOM 1163 C C . SER A 1 145 ? 2.965 -11.517 12.364 1.00 78.12 145 SER A C 1
ATOM 1165 O O . SER A 1 145 ? 3.023 -12.342 13.271 1.00 78.12 145 SER A O 1
ATOM 1167 N N . GLN A 1 146 ? 1.798 -11.008 11.965 1.00 70.94 146 GLN A N 1
ATOM 1168 C CA . GLN A 1 146 ? 0.500 -11.461 12.465 1.00 70.94 146 GLN A CA 1
ATOM 1169 C C . GLN A 1 146 ? 0.146 -12.824 11.841 1.00 70.94 146 GLN A C 1
ATOM 1171 O O . GLN A 1 146 ? 0.101 -12.951 10.621 1.00 70.94 146 GLN A O 1
ATOM 1176 N N . GLU A 1 147 ? -0.212 -13.832 12.645 1.00 67.94 147 GLU A N 1
ATOM 1177 C CA . GLU A 1 147 ? -0.554 -15.197 12.170 1.00 67.94 147 GLU A CA 1
ATOM 1178 C C . GLU A 1 147 ? -1.692 -15.236 11.134 1.00 67.94 147 GLU A C 1
ATOM 1180 O O . GLU A 1 147 ? -1.814 -16.157 10.322 1.00 67.94 147 GLU A O 1
ATOM 1185 N N . ALA A 1 148 ? -2.517 -14.193 11.118 1.00 70.25 148 ALA A N 1
ATOM 1186 C CA . ALA A 1 148 ? -3.551 -13.973 10.122 1.00 70.25 148 ALA A CA 1
ATOM 1187 C C . ALA A 1 148 ? -3.020 -13.747 8.689 1.00 70.25 148 ALA A C 1
ATOM 1189 O O . ALA A 1 148 ? -3.714 -14.095 7.727 1.00 70.25 148 ALA A O 1
ATOM 1190 N N . MET A 1 149 ? -1.830 -13.163 8.525 1.00 79.56 149 MET A N 1
ATOM 1191 C CA . MET A 1 149 ? -1.416 -12.491 7.290 1.00 79.56 149 MET A CA 1
ATOM 1192 C C . MET A 1 149 ? 0.008 -12.900 6.893 1.00 79.56 149 MET A C 1
ATOM 1194 O O . MET A 1 149 ? 0.988 -12.322 7.336 1.00 79.56 149 MET A O 1
ATOM 1198 N N . SER A 1 150 ? 0.124 -13.927 6.047 1.00 87.69 150 SER A N 1
ATOM 1199 C CA . SER A 1 150 ? 1.410 -14.395 5.520 1.00 87.69 150 SER A CA 1
ATOM 1200 C C . SER A 1 150 ? 1.748 -13.756 4.171 1.00 87.69 150 SER A C 1
ATOM 1202 O O . SER A 1 150 ? 0.857 -13.368 3.412 1.00 87.69 150 SER A O 1
ATOM 1204 N N . LEU A 1 151 ? 3.039 -13.717 3.824 1.00 89.69 151 LEU A N 1
ATOM 1205 C CA . LEU A 1 151 ? 3.515 -13.115 2.571 1.00 89.69 151 LEU A CA 1
ATOM 1206 C C . LEU A 1 151 ? 2.818 -13.673 1.312 1.00 89.69 151 LEU A C 1
ATOM 1208 O O . LEU A 1 151 ? 2.376 -12.866 0.495 1.00 89.69 151 LEU A O 1
ATOM 1212 N N . PRO A 1 152 ? 2.619 -14.999 1.143 1.00 91.69 152 PRO A N 1
ATOM 1213 C CA . PRO A 1 152 ? 1.919 -15.515 -0.034 1.00 91.69 152 PRO A CA 1
ATOM 1214 C C . PRO A 1 152 ? 0.460 -15.053 -0.117 1.00 91.69 152 PRO A C 1
ATOM 1216 O O . PRO A 1 152 ? -0.043 -14.781 -1.205 1.00 91.69 152 PRO A O 1
ATOM 1219 N N . ARG A 1 153 ? -0.230 -14.925 1.027 1.00 89.62 153 ARG A N 1
ATOM 1220 C CA . ARG A 1 153 ? -1.610 -14.412 1.061 1.00 89.62 153 ARG A CA 1
ATOM 1221 C C . ARG A 1 153 ? -1.653 -12.959 0.612 1.00 89.62 153 ARG A C 1
ATOM 1223 O O . ARG A 1 153 ? -2.509 -12.601 -0.193 1.00 89.62 153 ARG A O 1
ATOM 1230 N N . TYR A 1 154 ? -0.707 -12.156 1.092 1.00 92.19 154 TYR A N 1
ATOM 1231 C CA . TYR A 1 154 ? -0.577 -10.768 0.675 1.00 92.19 154 TYR A CA 1
ATOM 1232 C C . TYR A 1 154 ? -0.287 -10.635 -0.824 1.00 92.19 154 TYR A C 1
ATOM 1234 O O . TYR A 1 154 ? -0.929 -9.836 -1.492 1.00 92.19 154 TYR A O 1
ATOM 1242 N N . GLN A 1 155 ? 0.611 -11.454 -1.376 1.00 93.19 155 GLN A N 1
ATOM 1243 C CA . GLN A 1 155 ? 0.926 -11.442 -2.809 1.00 93.19 155 GLN A CA 1
ATOM 1244 C C . GLN A 1 155 ? -0.294 -11.761 -3.682 1.00 93.19 155 GLN A C 1
ATOM 1246 O O . GLN A 1 155 ? -0.524 -11.103 -4.695 1.00 93.19 155 GLN A O 1
ATOM 1251 N N . VAL A 1 156 ? -1.109 -12.746 -3.286 1.00 93.56 156 VAL A N 1
ATOM 1252 C CA . VAL A 1 156 ? -2.371 -13.047 -3.982 1.00 93.56 156 VAL A CA 1
ATOM 1253 C C . VAL A 1 156 ? -3.339 -11.869 -3.870 1.00 93.56 156 VAL A C 1
ATOM 1255 O O . VAL A 1 156 ? -3.935 -11.460 -4.866 1.00 93.56 156 VAL A O 1
ATOM 1258 N N . PHE A 1 157 ? -3.477 -11.301 -2.671 1.00 92.06 157 PHE A N 1
ATOM 1259 C CA . PHE A 1 157 ? -4.331 -10.143 -2.430 1.00 92.06 157 PHE A CA 1
ATOM 1260 C C . PHE A 1 157 ? -3.927 -8.937 -3.292 1.00 92.06 157 PHE A C 1
ATOM 1262 O O . PHE A 1 157 ? -4.776 -8.378 -3.990 1.00 92.06 157 PHE A O 1
ATOM 1269 N N . SER A 1 158 ? -2.647 -8.557 -3.280 1.00 92.44 158 SER A N 1
ATOM 1270 C CA . SER A 1 158 ? -2.135 -7.401 -4.017 1.00 92.44 158 SER A CA 1
ATOM 1271 C C . SER A 1 158 ? -2.267 -7.600 -5.524 1.00 92.44 158 SER A C 1
ATOM 1273 O O . SER A 1 158 ? -2.726 -6.693 -6.218 1.00 92.44 158 SER A O 1
ATOM 1275 N N . HIS A 1 159 ? -1.986 -8.805 -6.026 1.00 93.69 159 HIS A N 1
ATOM 1276 C CA . HIS A 1 159 ? -2.151 -9.134 -7.438 1.00 93.69 159 HIS A CA 1
ATOM 1277 C C . HIS A 1 159 ? -3.607 -8.988 -7.903 1.00 93.69 159 HIS A C 1
ATOM 1279 O O . HIS A 1 159 ? -3.885 -8.335 -8.908 1.00 93.69 159 HIS A O 1
ATOM 1285 N N . LEU A 1 160 ? -4.562 -9.534 -7.145 1.00 93.00 160 LEU A N 1
ATOM 1286 C CA . LEU A 1 160 ? -5.986 -9.408 -7.464 1.00 93.00 160 LEU A CA 1
ATOM 1287 C C . LEU A 1 160 ? -6.466 -7.950 -7.391 1.00 93.00 160 LEU A C 1
ATOM 1289 O O . LEU A 1 160 ? -7.231 -7.511 -8.251 1.00 93.00 160 LEU A O 1
ATOM 1293 N N . LYS A 1 161 ? -5.993 -7.173 -6.409 1.00 89.62 161 LYS A N 1
ATOM 1294 C CA . LYS A 1 161 ? -6.317 -5.741 -6.303 1.00 89.62 161 LYS A CA 1
ATOM 1295 C C . LYS A 1 161 ? -5.774 -4.938 -7.489 1.00 89.62 161 LYS A C 1
ATOM 1297 O O . LYS A 1 161 ? -6.502 -4.103 -8.021 1.00 89.62 161 LYS A O 1
ATOM 1302 N N . GLN A 1 162 ? -4.560 -5.226 -7.959 1.00 88.75 162 GLN A N 1
ATOM 1303 C CA . GLN A 1 162 ? -3.968 -4.577 -9.140 1.00 88.75 162 GLN A CA 1
ATOM 1304 C C . GLN A 1 162 ? -4.742 -4.863 -10.434 1.00 88.75 162 GLN A C 1
ATOM 1306 O O . GLN A 1 162 ? -4.805 -4.008 -11.315 1.00 88.75 162 GLN A O 1
ATOM 1311 N N . LEU A 1 163 ? -5.373 -6.035 -10.537 1.00 91.25 163 LEU A N 1
ATOM 1312 C CA . LEU A 1 163 ? -6.265 -6.386 -11.648 1.00 91.25 163 LEU A CA 1
ATOM 1313 C C . LEU A 1 163 ? -7.650 -5.715 -11.554 1.00 91.25 163 LEU A C 1
ATOM 1315 O O . LEU A 1 163 ? -8.460 -5.857 -12.468 1.00 91.25 163 LEU A O 1
ATOM 1319 N N . GLY A 1 164 ? -7.933 -4.984 -10.470 1.00 87.88 164 GLY A N 1
ATOM 1320 C CA . GLY A 1 164 ? -9.194 -4.273 -10.258 1.00 87.88 164 GLY A CA 1
ATOM 1321 C C . GLY A 1 164 ? -10.278 -5.088 -9.549 1.00 87.88 164 GLY A C 1
ATOM 1322 O O . GLY A 1 164 ? -11.426 -4.646 -9.498 1.00 87.88 164 GLY A O 1
ATOM 1323 N N . TYR A 1 165 ? -9.951 -6.256 -8.983 1.00 91.00 165 TYR A N 1
ATOM 1324 C CA . TYR A 1 165 ? -10.919 -7.043 -8.218 1.00 91.00 165 TYR A CA 1
ATOM 1325 C C . TYR A 1 165 ? -11.171 -6.457 -6.824 1.00 91.00 165 TYR A C 1
ATOM 1327 O O . TYR A 1 165 ? -10.276 -5.949 -6.142 1.00 91.00 165 TYR A O 1
ATOM 1335 N N . VAL A 1 166 ? -12.406 -6.616 -6.346 1.00 89.62 166 VAL A N 1
ATOM 1336 C CA . VAL A 1 166 ? -12.772 -6.347 -4.953 1.00 89.62 166 VAL A CA 1
ATOM 1337 C C . VAL A 1 166 ? -12.484 -7.592 -4.119 1.00 89.62 166 VAL A C 1
ATOM 1339 O O . VAL A 1 166 ? -13.299 -8.504 -4.043 1.00 89.62 166 VAL A O 1
ATOM 1342 N N . VAL A 1 167 ? -11.299 -7.643 -3.511 1.00 89.94 167 VAL A N 1
ATOM 1343 C CA . VAL A 1 167 ? -10.933 -8.716 -2.572 1.00 89.94 167 VAL A CA 1
ATOM 1344 C C . VAL A 1 167 ? -11.401 -8.351 -1.168 1.00 89.94 167 VAL A C 1
ATOM 1346 O O . VAL A 1 167 ? -11.089 -7.255 -0.694 1.00 89.94 167 VAL A O 1
ATOM 1349 N N . LEU A 1 168 ? -12.119 -9.275 -0.532 1.00 87.50 168 LEU A N 1
ATOM 1350 C CA . LEU A 1 168 ? -12.603 -9.197 0.844 1.00 87.50 168 LEU A CA 1
ATOM 1351 C C . LEU A 1 168 ? -12.104 -10.411 1.624 1.00 87.50 168 LEU A C 1
ATOM 1353 O O . LEU A 1 168 ? -11.896 -11.488 1.057 1.00 87.50 168 LEU A O 1
ATOM 1357 N N . ARG A 1 169 ? -11.929 -10.242 2.933 1.00 85.38 169 ARG A N 1
ATOM 1358 C CA . ARG A 1 169 ? -11.585 -11.350 3.817 1.00 85.38 169 ARG A CA 1
ATOM 1359 C C . ARG A 1 169 ? -12.799 -12.256 3.986 1.00 85.38 169 ARG A C 1
ATOM 1361 O O . ARG A 1 169 ? -13.898 -11.782 4.257 1.00 85.38 169 ARG A O 1
ATOM 1368 N N . PHE A 1 170 ? -12.590 -13.555 3.818 1.00 83.25 170 PHE A N 1
ATOM 1369 C CA . PHE A 1 170 ? -13.633 -14.537 4.069 1.00 83.25 170 PHE A CA 1
ATOM 1370 C C . PHE A 1 170 ? -13.886 -14.644 5.577 1.00 83.25 170 PHE A C 1
ATOM 1372 O O . PHE A 1 170 ? -12.964 -14.970 6.329 1.00 83.25 170 PHE A O 1
ATOM 1379 N N . ASP A 1 171 ? -15.118 -14.364 5.999 1.00 76.62 171 ASP A N 1
ATOM 1380 C CA . ASP A 1 171 ? -15.607 -14.630 7.350 1.00 76.62 171 ASP A CA 1
ATOM 1381 C C . ASP A 1 171 ? -16.580 -15.821 7.275 1.00 76.62 171 ASP A C 1
ATOM 1383 O O . ASP A 1 171 ? -17.641 -15.683 6.669 1.00 76.62 171 ASP A O 1
ATOM 1387 N N . PRO A 1 172 ? -16.227 -17.005 7.807 1.00 71.06 172 PRO A N 1
ATOM 1388 C CA . PRO A 1 172 ? -17.072 -18.202 7.752 1.00 71.06 172 PRO A CA 1
ATOM 1389 C C . PRO A 1 172 ? -18.288 -18.171 8.698 1.00 71.06 172 PRO A C 1
ATOM 1391 O O . PRO A 1 172 ? -18.892 -19.221 8.919 1.00 71.06 172 PRO A O 1
ATOM 1394 N N . ARG A 1 173 ? -18.596 -17.023 9.307 1.00 52.22 173 ARG A N 1
ATOM 1395 C CA . ARG A 1 173 ? -19.697 -16.859 10.265 1.00 52.22 173 ARG A CA 1
ATOM 1396 C C . ARG A 1 173 ? -21.077 -16.913 9.622 1.00 52.22 173 ARG A C 1
ATOM 1398 O O . ARG A 1 173 ? -21.247 -16.358 8.516 1.00 52.22 173 ARG A O 1
#

pLDDT: mean 77.03, std 17.0, range [28.5, 94.5]

Secondary structure (DSSP, 8-state):
----------------PPPPHHHHHHHHH---------GGGGS----HHHHHHHHHHHHHHHHHHHS-----GGGPEEEEEETTTTEEEESS---GGGTTS-EEETTEEEE-HHHHHHHHHTTSEEEEETTEEPPHHHHHHHHHTSTT--HHHHHHHHHHHHTT---------

InterPro domains:
  IPR024336 tRNA-splicing endonuclease, subunit Sen54, N-terminal [PF12928] (62-129)
  IPR024337 tRNA-splicing endonuclease, subunit Sen54 [PTHR21027] (12-170)

Organism: NCBI:txid2861861

Sequence (173 aa):
RKEAVSRDAPMESSGSRRLRAAELQATRSCKAPQRPRGQKDFIPDGSAEQAEKLRLCREEQWQLLSEERVERLRSLVKAEWKPGQGIVELQSPAGKFWHTMGFTERGKQCLLPEEALYLLECGCVQLFYRDLPLSIQEAYEILLSQEAMSLPRYQVFSHLKQLGYVVLRFDPR

Radius of gyration: 21.74 Å; chains: 1; bounding box: 72×44×55 Å

Foldseek 3Di:
DDDDDDDDDPPPPPDPDDDDPVRVVVLVVDDQDDDDDDPVLPDCPVDPVSVVVVVVVVVSVVVVVPRDDDDDPVQAFEWEDDLVVQKIWTPDDDPPVPPLAFDDDPNTTIGHLLRQLLCVVVRRYFYDYPNHTDDSVRSCVSNCVPPVHHPVNSVVVNVCVVVVDRDDDDDPD